Protein AF-A0AAD6TUV3-F1 (afdb_monomer_lite)

Structure (mmCIF, N/CA/C/O backbone):
data_AF-A0AAD6TUV3-F1
#
_entry.id   AF-A0AAD6TUV3-F1
#
loop_
_atom_site.group_PDB
_atom_site.id
_atom_site.type_symbol
_atom_site.label_atom_id
_atom_site.label_alt_id
_atom_site.label_comp_id
_atom_site.label_asym_id
_atom_site.label_entity_id
_atom_site.label_seq_id
_atom_site.pdbx_PDB_ins_code
_atom_site.Cartn_x
_atom_site.Cartn_y
_atom_site.Cartn_z
_atom_site.occupancy
_atom_site.B_iso_or_equiv
_atom_site.auth_seq_id
_atom_site.auth_comp_id
_atom_site.auth_asym_id
_atom_site.auth_atom_id
_atom_site.pdbx_PDB_model_num
ATOM 1 N N . MET A 1 1 ? -23.864 21.629 8.552 1.00 50.53 1 MET A N 1
ATOM 2 C CA . MET A 1 1 ? -22.819 21.072 7.669 1.00 50.53 1 MET A CA 1
ATOM 3 C C . MET A 1 1 ? -22.790 19.583 7.924 1.00 50.53 1 MET A C 1
ATOM 5 O O . MET A 1 1 ? -22.545 19.209 9.061 1.00 50.53 1 MET A O 1
ATOM 9 N N . THR A 1 2 ? -23.124 18.771 6.929 1.00 64.25 2 THR A N 1
ATOM 10 C CA . THR A 1 2 ? -23.066 17.307 7.012 1.00 64.25 2 THR A CA 1
ATOM 11 C C . THR A 1 2 ? -21.602 16.875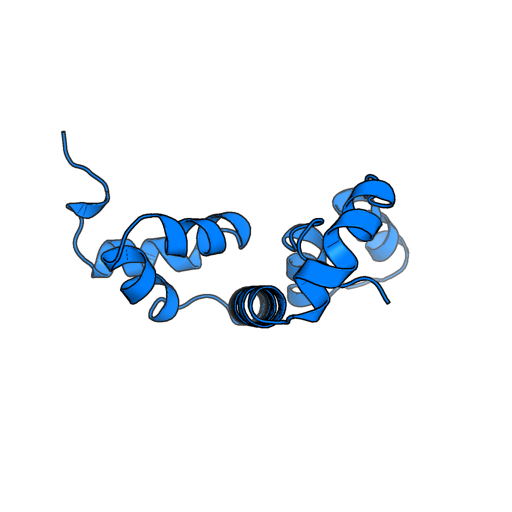 6.997 1.00 64.25 2 THR A C 1
ATOM 13 O O . THR A 1 2 ? -20.859 17.227 6.081 1.00 64.25 2 THR A O 1
ATOM 16 N N . GLN A 1 3 ? -21.171 16.179 8.040 1.00 78.81 3 GLN A N 1
ATOM 17 C CA . GLN A 1 3 ? -19.855 15.556 8.132 1.00 78.81 3 GLN A CA 1
ATOM 18 C C . GLN A 1 3 ? -19.881 14.214 7.394 1.00 78.81 3 GLN A C 1
ATOM 20 O O . GLN A 1 3 ? -20.929 13.586 7.272 1.00 78.81 3 GLN A O 1
ATOM 25 N N . LEU A 1 4 ? -18.724 13.720 6.940 1.00 73.38 4 LEU A N 1
ATOM 26 C CA . LEU A 1 4 ? -18.667 12.418 6.258 1.00 73.38 4 LEU A CA 1
ATOM 27 C C . LEU A 1 4 ? -19.157 11.258 7.152 1.00 73.38 4 LEU A C 1
ATOM 29 O O . LEU A 1 4 ? -19.627 10.247 6.649 1.00 73.38 4 LEU A O 1
ATOM 33 N N . ASN A 1 5 ? -19.070 11.413 8.476 1.00 79.19 5 ASN A N 1
ATOM 34 C CA . ASN A 1 5 ? -19.568 10.436 9.451 1.00 79.19 5 ASN A CA 1
ATOM 35 C C . ASN A 1 5 ? -21.098 10.426 9.592 1.00 79.19 5 ASN A C 1
ATOM 37 O O . ASN A 1 5 ? -21.625 9.541 10.256 1.00 79.19 5 ASN A O 1
ATOM 41 N N . ASP A 1 6 ? -21.792 11.390 8.986 1.00 84.56 6 ASP A N 1
ATOM 42 C CA . ASP A 1 6 ? -23.254 11.461 8.992 1.00 84.56 6 ASP A CA 1
ATOM 43 C C . ASP A 1 6 ? -23.864 10.647 7.834 1.00 84.56 6 ASP A C 1
ATOM 45 O O . ASP A 1 6 ? -25.084 10.503 7.753 1.00 84.56 6 ASP A O 1
ATOM 49 N N . PHE A 1 7 ? -23.033 10.123 6.920 1.00 87.19 7 PHE A N 1
ATOM 50 C CA . PHE A 1 7 ? -23.495 9.225 5.866 1.00 87.19 7 PHE A CA 1
ATOM 51 C C . PHE A 1 7 ? -23.825 7.830 6.417 1.00 87.19 7 PHE A C 1
ATOM 53 O O . PHE A 1 7 ? -23.149 7.353 7.331 1.00 87.19 7 PHE A O 1
ATOM 60 N N . PRO A 1 8 ? -24.812 7.134 5.822 1.00 93.25 8 PRO A N 1
ATOM 61 C CA . PRO A 1 8 ? -25.075 5.732 6.124 1.00 93.25 8 PRO A CA 1
ATOM 62 C C . PRO A 1 8 ? -23.837 4.849 5.913 1.00 93.25 8 PRO A C 1
ATOM 64 O O . PRO A 1 8 ? -23.012 5.111 5.029 1.00 93.25 8 PRO A O 1
ATOM 67 N N . ASN A 1 9 ? -23.730 3.772 6.695 1.00 94.19 9 ASN A N 1
ATOM 68 C CA . ASN A 1 9 ? -22.597 2.845 6.634 1.00 94.19 9 ASN A CA 1
ATOM 69 C C . ASN A 1 9 ? -22.413 2.258 5.231 1.00 94.19 9 ASN A C 1
ATOM 71 O O . ASN A 1 9 ? -21.285 2.082 4.787 1.00 94.19 9 ASN A O 1
ATOM 75 N N . GLU A 1 10 ? -23.508 2.000 4.521 1.00 94.31 10 GLU A N 1
ATOM 76 C CA . GLU A 1 10 ? -23.532 1.482 3.155 1.00 94.31 10 GLU A CA 1
ATOM 77 C C . GLU A 1 10 ? -22.778 2.415 2.203 1.00 94.31 10 GLU A C 1
ATOM 79 O O . GLU A 1 10 ? -21.979 1.968 1.384 1.00 94.31 10 GLU A O 1
ATOM 84 N N . ILE A 1 11 ? -22.959 3.729 2.359 1.00 93.69 11 ILE A N 1
ATOM 85 C CA . ILE A 1 11 ? -22.262 4.726 1.543 1.00 93.69 11 ILE A CA 1
ATOM 86 C C . ILE A 1 11 ? -20.766 4.717 1.860 1.00 93.69 11 ILE A C 1
ATOM 88 O O . ILE A 1 11 ? -19.947 4.723 0.945 1.00 93.69 11 ILE A O 1
ATOM 92 N N . LEU A 1 12 ? -20.391 4.638 3.139 1.00 92.50 12 LEU A N 1
ATOM 93 C CA . LEU A 1 12 ? -18.984 4.538 3.540 1.00 92.50 12 LEU A CA 1
ATOM 94 C C . LEU A 1 12 ? -18.327 3.263 2.988 1.00 92.50 12 LEU A C 1
ATOM 96 O O . LEU A 1 12 ? -17.219 3.323 2.454 1.00 92.50 12 LEU A O 1
ATOM 100 N N . LEU A 1 13 ? -19.031 2.131 3.050 1.00 95.31 13 LEU A N 1
ATOM 101 C CA . LEU A 1 13 ? -18.586 0.847 2.506 1.00 95.31 13 LEU A CA 1
ATOM 102 C C . LEU A 1 13 ? -18.395 0.883 0.987 1.00 95.31 13 LEU A C 1
ATOM 104 O O . LEU A 1 13 ? -17.487 0.223 0.491 1.00 95.31 13 LEU A O 1
ATOM 108 N N . HIS A 1 14 ? -19.173 1.687 0.260 1.00 95.00 14 HIS A N 1
ATOM 109 C CA . HIS A 1 14 ? -18.959 1.917 -1.169 1.00 95.00 14 HIS A CA 1
ATOM 110 C C . HIS A 1 14 ? -17.790 2.857 -1.472 1.00 95.00 14 HIS A C 1
ATOM 112 O O . HIS A 1 14 ? -17.205 2.766 -2.546 1.00 95.00 14 HIS A O 1
ATOM 118 N N . ILE A 1 15 ? -17.406 3.743 -0.551 1.00 93.69 15 ILE A N 1
ATOM 119 C CA . ILE A 1 15 ? -16.294 4.677 -0.771 1.00 93.69 15 ILE A CA 1
ATOM 120 C C . ILE A 1 15 ? -14.937 3.973 -0.616 1.00 93.69 15 ILE A C 1
ATOM 122 O O . ILE A 1 15 ? -14.033 4.205 -1.422 1.00 93.69 15 ILE A O 1
ATOM 126 N N . PHE A 1 16 ? -14.766 3.118 0.400 1.00 95.00 16 PHE A N 1
ATOM 127 C CA . PHE A 1 16 ? -13.466 2.499 0.704 1.00 95.00 16 PHE A CA 1
ATOM 128 C C . PHE A 1 16 ? -12.812 1.744 -0.474 1.00 95.00 16 PHE A C 1
ATOM 130 O O . PHE A 1 16 ? -11.617 1.948 -0.686 1.00 95.00 16 PHE A O 1
ATOM 137 N N . PRO A 1 17 ? -13.521 0.937 -1.289 1.00 95.50 17 PRO A N 1
ATOM 138 C CA . PRO A 1 17 ? -12.922 0.208 -2.412 1.00 95.50 17 PRO A CA 1
ATOM 139 C C . PRO A 1 17 ? -12.238 1.106 -3.452 1.00 95.50 17 PRO A C 1
ATOM 141 O O . PRO A 1 17 ? -11.286 0.681 -4.111 1.00 95.50 17 PRO A O 1
ATOM 144 N N . HIS A 1 18 ? -12.693 2.356 -3.573 1.00 94.56 18 HIS A N 1
ATOM 145 C CA . HIS A 1 18 ? -12.149 3.345 -4.501 1.00 94.56 18 HIS A CA 1
ATOM 146 C C . HIS A 1 18 ? -10.971 4.141 -3.926 1.00 94.56 18 HIS A C 1
ATOM 148 O O . HIS A 1 18 ? -10.336 4.910 -4.647 1.00 94.56 18 HIS A O 1
ATOM 154 N N . MET A 1 19 ? -10.659 3.975 -2.640 1.00 94.94 19 MET A N 1
ATOM 155 C CA . MET A 1 19 ? -9.527 4.651 -2.023 1.00 94.94 19 MET A CA 1
ATOM 156 C C . MET A 1 19 ? -8.201 3.970 -2.399 1.00 94.94 19 MET A C 1
ATOM 158 O O . MET A 1 19 ? -8.111 2.739 -2.366 1.00 94.94 19 MET A O 1
ATOM 162 N N . PRO A 1 20 ? -7.136 4.742 -2.686 1.00 95.44 20 PRO A N 1
ATOM 163 C CA . PRO A 1 20 ? -5.788 4.192 -2.788 1.00 95.44 20 PRO A CA 1
ATOM 164 C C . PRO A 1 20 ? -5.289 3.728 -1.412 1.00 95.44 20 PRO A C 1
ATOM 166 O O . PRO A 1 20 ? -5.764 4.199 -0.373 1.00 95.44 20 PRO A O 1
ATOM 169 N N . LEU A 1 21 ? -4.274 2.861 -1.385 1.00 95.44 21 LEU A N 1
ATOM 170 C CA . LEU A 1 21 ? -3.728 2.256 -0.165 1.00 95.44 21 LEU A CA 1
ATOM 171 C C . LEU A 1 21 ? -3.412 3.276 0.937 1.00 95.44 21 LEU A C 1
ATOM 173 O O . LEU A 1 21 ? -3.779 3.067 2.087 1.00 95.44 21 LEU A O 1
ATOM 177 N N . LYS A 1 22 ? -2.766 4.403 0.609 1.00 94.94 22 LYS A N 1
ATOM 178 C CA . LYS A 1 22 ? -2.436 5.442 1.605 1.00 94.94 22 LYS A CA 1
ATOM 179 C C . LYS A 1 22 ? -3.681 6.015 2.284 1.00 94.94 22 LYS A C 1
ATOM 181 O O . LYS A 1 22 ? -3.654 6.270 3.486 1.00 94.94 22 LYS A O 1
ATOM 186 N N . SER A 1 23 ? -4.760 6.200 1.528 1.00 95.12 23 SER A N 1
ATOM 187 C CA . SER A 1 23 ? -6.035 6.683 2.061 1.00 95.12 23 SER A CA 1
ATOM 188 C C . SER A 1 23 ? -6.736 5.608 2.887 1.00 95.12 23 SER A C 1
ATOM 190 O O . SER A 1 23 ? -7.292 5.931 3.931 1.00 95.12 23 SER A O 1
ATOM 192 N N . LEU A 1 24 ? -6.638 4.334 2.490 1.00 95.12 24 LEU A N 1
ATOM 193 C CA . LEU A 1 24 ? -7.110 3.213 3.308 1.00 95.12 24 LEU A CA 1
ATOM 194 C C . LEU A 1 24 ? -6.341 3.097 4.627 1.00 95.12 24 LEU A C 1
ATOM 196 O O . LEU A 1 24 ? -6.956 2.938 5.669 1.00 95.12 24 LEU A O 1
ATOM 200 N N . ILE A 1 25 ? -5.017 3.247 4.624 1.00 94.94 25 ILE A N 1
ATOM 201 C CA . ILE A 1 25 ? -4.217 3.278 5.857 1.00 94.94 25 ILE A CA 1
ATOM 202 C C . ILE A 1 25 ? -4.671 4.439 6.751 1.00 94.94 25 ILE A C 1
ATOM 204 O O . ILE A 1 25 ? -4.922 4.254 7.942 1.00 94.94 25 ILE A O 1
ATOM 208 N N . ALA A 1 26 ? -4.828 5.636 6.176 1.00 93.62 26 ALA A N 1
ATOM 209 C CA . ALA A 1 26 ? -5.289 6.807 6.915 1.00 93.62 26 ALA A CA 1
ATOM 210 C C . ALA A 1 26 ? -6.702 6.615 7.491 1.00 93.62 26 ALA A C 1
ATOM 212 O O . ALA A 1 26 ? -6.956 7.038 8.620 1.00 93.62 26 ALA A O 1
ATOM 213 N N . ALA A 1 27 ? -7.597 5.929 6.770 1.00 92.50 27 ALA A N 1
ATOM 214 C CA . ALA A 1 27 ? -8.964 5.642 7.200 1.00 92.50 27 ALA A CA 1
ATOM 215 C C . ALA A 1 27 ? -9.024 4.950 8.575 1.00 92.50 27 ALA A C 1
ATOM 217 O O . ALA A 1 27 ? -9.881 5.283 9.394 1.00 92.50 27 ALA A O 1
ATOM 218 N N . TYR A 1 28 ? -8.068 4.071 8.894 1.00 90.75 28 TYR A N 1
ATOM 219 C CA . TYR A 1 28 ? -7.997 3.389 10.197 1.00 90.75 28 TYR A CA 1
ATOM 220 C C . TYR A 1 28 ? -7.668 4.335 11.366 1.00 90.75 28 TYR A C 1
ATOM 222 O O . TYR A 1 28 ? -7.943 4.017 12.534 1.00 90.75 28 TYR A O 1
ATOM 230 N N . GLY A 1 29 ? -7.087 5.498 11.062 1.00 88.88 29 GLY A N 1
ATOM 231 C CA . GLY A 1 29 ? -6.770 6.563 12.010 1.00 88.88 29 GLY A CA 1
ATOM 232 C C . GLY A 1 29 ? -7.87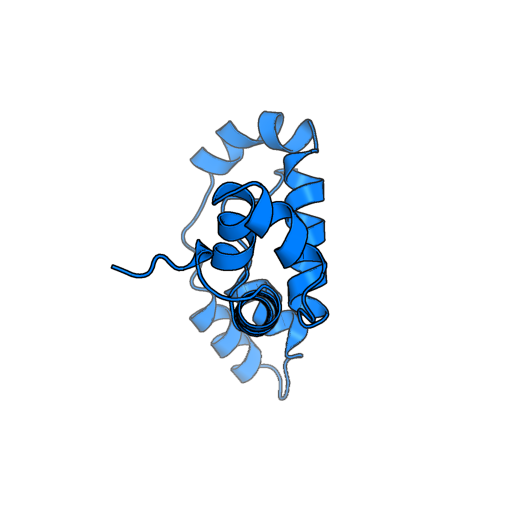4 7.612 12.184 1.00 88.88 29 GLY A C 1
ATOM 233 O O . GLY A 1 29 ? -7.822 8.357 13.157 1.00 88.88 29 GLY A O 1
ATOM 234 N N . VAL A 1 30 ? -8.875 7.669 11.294 1.00 90.69 30 VAL A N 1
ATOM 235 C CA . VAL A 1 30 ? -9.902 8.733 11.292 1.00 90.69 30 VAL A CA 1
ATOM 236 C C . VAL A 1 30 ? -10.851 8.624 12.485 1.00 90.69 30 VAL A C 1
ATOM 238 O O . VAL A 1 30 ? -11.075 9.597 13.201 1.00 90.69 30 VAL A O 1
ATOM 241 N N . SER A 1 31 ? -11.457 7.454 12.695 1.00 91.25 31 SER A N 1
ATOM 242 C CA . SER A 1 31 ? -12.413 7.229 13.783 1.00 91.25 31 SER A CA 1
ATOM 243 C C . SER A 1 31 ? -12.572 5.740 14.096 1.00 91.25 31 SER A C 1
ATOM 245 O O . SER A 1 31 ? -12.184 4.877 13.306 1.00 91.25 31 SER A O 1
ATOM 247 N N . LYS A 1 32 ? -13.194 5.422 15.242 1.00 91.94 32 LYS A N 1
ATOM 248 C CA . LYS A 1 32 ? -13.569 4.038 15.588 1.00 91.94 32 LYS A CA 1
ATOM 249 C C . LYS A 1 32 ? -14.507 3.422 14.542 1.00 91.94 32 LYS A C 1
ATOM 251 O O . LYS A 1 32 ? -14.361 2.246 14.233 1.00 91.94 32 LYS A O 1
ATOM 256 N N . LEU A 1 33 ? -15.422 4.225 13.989 1.00 92.94 33 LEU A N 1
ATOM 257 C CA . LEU A 1 33 ? -16.355 3.797 12.945 1.00 92.94 33 LEU A CA 1
ATOM 258 C C . LEU A 1 33 ? -15.601 3.378 11.680 1.00 92.94 33 LEU A C 1
ATOM 260 O O . LEU A 1 33 ? -15.792 2.277 11.181 1.00 92.94 33 LEU A O 1
ATOM 264 N N . TRP A 1 34 ? -14.686 4.219 11.202 1.00 94.12 34 TRP A N 1
ATOM 265 C CA . TRP A 1 34 ? -13.928 3.942 9.980 1.00 94.12 34 TRP A CA 1
ATOM 266 C C . TRP A 1 34 ? -13.001 2.742 10.127 1.00 94.12 34 TRP A C 1
ATOM 268 O O . TRP A 1 34 ? -12.945 1.899 9.238 1.00 94.12 34 TRP A O 1
ATOM 278 N N . ARG A 1 35 ? -12.335 2.616 11.280 1.00 92.06 35 ARG A N 1
ATOM 279 C CA . ARG A 1 35 ? -11.520 1.440 11.605 1.00 92.06 35 ARG A CA 1
ATOM 280 C C . ARG A 1 35 ? -12.333 0.144 11.593 1.00 92.06 35 ARG A C 1
ATOM 282 O O . ARG A 1 35 ? -11.787 -0.899 11.259 1.00 92.06 35 ARG A O 1
ATOM 289 N N . HIS A 1 36 ? -13.610 0.205 11.969 1.00 93.00 36 HIS A N 1
ATOM 290 C CA . HIS A 1 36 ? -14.502 -0.950 11.947 1.00 93.00 36 HIS A CA 1
ATOM 291 C C . HIS A 1 36 ? -15.042 -1.254 10.540 1.00 93.00 36 HIS A C 1
ATOM 293 O O . HIS A 1 36 ? -15.095 -2.418 10.160 1.00 93.00 36 HIS A O 1
ATOM 299 N N . LEU A 1 37 ? -15.407 -0.230 9.758 1.00 93.88 37 LEU A N 1
ATOM 300 C CA . LEU A 1 37 ? -16.027 -0.404 8.439 1.00 93.88 37 LEU A CA 1
ATOM 301 C C . LEU A 1 37 ? -15.029 -0.679 7.306 1.00 93.88 37 LEU A C 1
ATOM 303 O O . LEU A 1 37 ? -15.328 -1.484 6.431 1.00 93.88 37 LEU A O 1
ATOM 307 N N . ALA A 1 38 ? -13.852 -0.046 7.296 1.00 91.38 38 ALA A N 1
ATOM 308 C CA . ALA A 1 38 ? -12.881 -0.201 6.206 1.00 91.38 38 ALA A CA 1
ATOM 309 C C . ALA A 1 38 ? -12.452 -1.667 5.953 1.00 91.38 38 ALA A C 1
ATOM 311 O O . ALA A 1 38 ? -12.370 -2.065 4.788 1.00 91.38 38 ALA A O 1
ATOM 312 N N . PRO A 1 39 ? -12.249 -2.517 6.983 1.00 88.69 39 PRO A N 1
ATOM 313 C CA . PRO A 1 39 ? -12.037 -3.949 6.781 1.00 88.69 39 PRO A CA 1
ATOM 314 C C . PRO A 1 39 ? -13.200 -4.655 6.069 1.00 88.69 39 PRO A C 1
ATOM 316 O O . PRO A 1 39 ? -12.955 -5.563 5.282 1.00 88.69 39 PRO A O 1
ATOM 319 N N . LEU A 1 40 ? -14.444 -4.237 6.320 1.00 92.69 40 LEU A N 1
ATOM 320 C CA . LEU A 1 40 ? -15.661 -4.889 5.820 1.00 92.69 40 LEU A CA 1
ATOM 321 C C . LEU A 1 40 ? -15.994 -4.535 4.364 1.00 92.69 40 LEU A C 1
ATOM 323 O O . LEU A 1 40 ? -16.809 -5.209 3.744 1.00 92.69 40 LEU A O 1
ATOM 327 N N . ALA A 1 41 ? -15.387 -3.482 3.820 1.00 94.69 41 ALA A N 1
ATOM 328 C CA . ALA A 1 41 ? -15.626 -3.052 2.449 1.00 94.69 41 ALA A CA 1
ATOM 329 C C . ALA A 1 41 ? -15.046 -4.031 1.416 1.00 94.69 41 ALA A C 1
ATOM 331 O O . ALA A 1 41 ? -14.039 -4.690 1.670 1.00 94.69 41 ALA A O 1
ATOM 332 N N . GLU A 1 42 ? -15.618 -4.070 0.213 1.00 95.44 42 GLU A N 1
ATOM 333 C CA . GLU A 1 42 ? -15.161 -4.921 -0.896 1.00 95.44 42 GLU A CA 1
ATOM 334 C C . GLU A 1 42 ? -13.905 -4.357 -1.588 1.00 95.44 42 GLU A C 1
ATOM 336 O O . GLU A 1 42 ? -13.904 -3.978 -2.757 1.00 95.44 42 GLU A O 1
ATOM 341 N N . ILE A 1 43 ? -12.806 -4.252 -0.841 1.00 95.38 43 ILE A N 1
ATOM 342 C CA . ILE A 1 43 ? -11.512 -3.814 -1.372 1.00 95.38 43 ILE A CA 1
ATOM 343 C C . ILE A 1 43 ? -10.949 -4.902 -2.289 1.00 95.38 43 ILE A C 1
ATOM 345 O O . ILE A 1 43 ? -10.875 -6.071 -1.903 1.00 95.38 43 ILE A O 1
ATOM 349 N N . ILE A 1 44 ? -10.496 -4.498 -3.480 1.00 95.00 44 ILE A N 1
ATOM 350 C CA . ILE A 1 44 ? -9.893 -5.410 -4.455 1.00 95.00 44 ILE A CA 1
ATOM 351 C C . ILE A 1 44 ? -8.718 -6.201 -3.843 1.00 95.00 44 ILE A C 1
ATOM 353 O O . ILE A 1 44 ? -7.945 -5.636 -3.056 1.00 95.00 44 ILE A O 1
ATOM 357 N N . PRO A 1 45 ? -8.524 -7.478 -4.226 1.00 95.31 45 PRO A N 1
ATOM 358 C CA . PRO A 1 45 ? -7.536 -8.354 -3.593 1.00 95.31 45 PRO A CA 1
ATOM 359 C C . PRO A 1 45 ? -6.109 -7.784 -3.485 1.00 95.31 45 PRO A C 1
ATOM 361 O O . PRO A 1 45 ? -5.522 -7.891 -2.406 1.00 95.31 45 PRO A O 1
ATOM 364 N N . PRO A 1 46 ? -5.546 -7.106 -4.508 1.00 95.88 46 PRO A N 1
ATOM 365 C CA . PRO A 1 46 ? -4.165 -6.620 -4.438 1.00 95.88 46 PRO A CA 1
ATOM 366 C C . PRO A 1 46 ? -3.984 -5.552 -3.364 1.00 95.88 46 PRO A C 1
ATOM 368 O O . PRO A 1 46 ? -3.001 -5.562 -2.627 1.00 95.88 46 PRO A O 1
ATOM 371 N N . ARG A 1 47 ? -4.960 -4.645 -3.243 1.00 95.81 47 ARG A N 1
ATOM 372 C CA . ARG A 1 47 ? -4.925 -3.564 -2.257 1.00 95.81 47 ARG A CA 1
ATOM 373 C C . ARG A 1 47 ? -5.221 -4.076 -0.851 1.00 95.81 47 ARG A C 1
ATOM 375 O O . ARG A 1 47 ? -4.615 -3.581 0.096 1.00 95.81 47 ARG A O 1
ATOM 382 N N . ARG A 1 48 ? -6.083 -5.093 -0.714 1.00 95.31 48 ARG A N 1
ATOM 383 C CA . ARG A 1 48 ? -6.280 -5.812 0.554 1.00 95.31 48 ARG A CA 1
ATOM 384 C C . ARG A 1 48 ? -4.968 -6.434 1.031 1.00 95.31 48 ARG A C 1
ATOM 386 O O . ARG A 1 48 ? -4.560 -6.162 2.151 1.00 95.31 48 ARG A O 1
ATOM 393 N N . GLY A 1 49 ? -4.277 -7.171 0.161 1.00 94.88 49 GLY A N 1
ATOM 394 C CA . GLY A 1 49 ? -2.997 -7.798 0.496 1.00 94.88 49 GLY A CA 1
ATOM 395 C C . GLY A 1 49 ? -1.935 -6.791 0.947 1.00 94.88 49 GLY A C 1
ATOM 396 O O . GLY A 1 49 ? -1.249 -7.023 1.939 1.00 94.88 49 GLY A O 1
ATOM 397 N N . LEU A 1 50 ? -1.837 -5.633 0.281 1.00 95.62 50 LEU A N 1
ATOM 398 C CA . LEU A 1 50 ? -0.944 -4.553 0.719 1.00 95.62 50 LEU A CA 1
ATOM 399 C C . LEU A 1 50 ? -1.355 -3.958 2.069 1.00 95.62 50 LEU A C 1
ATOM 401 O O . LEU A 1 50 ? -0.493 -3.639 2.884 1.00 95.62 50 LEU A O 1
ATOM 405 N N . LEU A 1 51 ? -2.653 -3.781 2.312 1.00 95.06 51 LEU A N 1
ATOM 406 C CA . LEU A 1 51 ? -3.152 -3.244 3.574 1.00 95.06 51 LEU A CA 1
ATOM 407 C C . LEU A 1 51 ? -2.836 -4.190 4.741 1.00 95.06 51 LEU A C 1
ATOM 409 O O . LEU A 1 51 ? -2.326 -3.744 5.768 1.00 95.06 51 LEU A O 1
ATOM 413 N N . ASP A 1 52 ? -3.058 -5.490 4.554 1.00 94.69 52 ASP A N 1
ATOM 414 C CA . ASP A 1 52 ? -2.733 -6.513 5.549 1.00 94.69 52 ASP A CA 1
ATOM 415 C C . ASP A 1 52 ? -1.218 -6.574 5.792 1.00 94.69 52 ASP A C 1
ATOM 417 O O . ASP A 1 52 ? -0.762 -6.573 6.936 1.00 94.69 52 ASP A O 1
ATOM 421 N N . LEU A 1 53 ? -0.412 -6.539 4.722 1.00 94.94 53 LEU A N 1
ATOM 422 C CA . LEU A 1 53 ? 1.047 -6.481 4.825 1.00 94.94 53 LEU A CA 1
ATOM 423 C C . LEU A 1 53 ? 1.519 -5.239 5.590 1.00 94.94 53 LEU A C 1
ATOM 425 O O . LEU A 1 53 ? 2.423 -5.338 6.417 1.00 94.94 53 LEU A O 1
ATOM 429 N N . TYR A 1 54 ? 0.913 -4.077 5.337 1.00 95.00 54 TYR A N 1
ATOM 430 C CA . TYR A 1 54 ? 1.239 -2.847 6.050 1.00 95.00 54 TYR A CA 1
ATOM 431 C C . TYR A 1 54 ? 1.031 -3.014 7.557 1.00 95.00 54 TYR A C 1
ATOM 433 O O . TYR A 1 54 ? 1.953 -2.733 8.323 1.00 95.00 54 TYR A O 1
ATOM 441 N N . PHE A 1 55 ? -0.132 -3.513 7.987 1.00 93.25 55 PHE A N 1
ATOM 442 C CA . PHE A 1 55 ? -0.404 -3.718 9.411 1.00 93.25 55 PHE A CA 1
ATOM 443 C C . PHE A 1 55 ? 0.533 -4.755 10.035 1.00 93.25 55 PHE A C 1
ATOM 445 O O . PHE A 1 55 ? 1.109 -4.481 11.085 1.00 93.25 55 PHE A O 1
ATOM 452 N N . ASN A 1 56 ? 0.802 -5.861 9.338 1.00 94.06 56 ASN A N 1
ATOM 453 C CA . ASN A 1 56 ? 1.768 -6.866 9.790 1.00 94.06 56 ASN A CA 1
ATOM 454 C C . ASN A 1 56 ? 3.179 -6.280 9.991 1.00 94.06 56 ASN A C 1
ATOM 456 O O . ASN A 1 56 ? 3.873 -6.628 10.945 1.00 94.06 56 ASN A O 1
ATOM 460 N N . ILE A 1 57 ? 3.623 -5.374 9.110 1.00 93.06 57 ILE A N 1
ATOM 461 C CA . ILE A 1 57 ? 4.925 -4.705 9.253 1.00 93.06 57 ILE A CA 1
ATOM 462 C C . ILE A 1 57 ? 4.913 -3.727 10.428 1.00 93.06 57 ILE A C 1
ATOM 464 O O . ILE A 1 57 ? 5.877 -3.707 11.188 1.00 93.06 57 ILE A O 1
ATOM 468 N N . MET A 1 58 ? 3.848 -2.936 10.603 1.00 91.56 58 MET A N 1
ATOM 469 C CA . MET A 1 58 ? 3.751 -1.988 11.724 1.00 91.56 58 MET A CA 1
ATOM 470 C C . MET A 1 58 ? 3.742 -2.691 13.090 1.00 91.56 58 MET A C 1
ATOM 472 O O . MET A 1 58 ? 4.208 -2.117 14.070 1.00 91.56 58 MET A O 1
ATOM 476 N N . GLU A 1 59 ? 3.239 -3.924 13.162 1.00 92.38 59 GLU A N 1
ATOM 477 C CA . GLU A 1 59 ? 3.255 -4.748 14.378 1.00 92.38 59 GLU A CA 1
ATOM 478 C C . GLU A 1 59 ? 4.601 -5.455 14.617 1.00 92.38 59 GLU A C 1
ATOM 480 O O . GLU A 1 59 ? 4.861 -5.953 15.714 1.00 92.38 59 GLU A O 1
ATOM 485 N N . SER A 1 60 ? 5.493 -5.483 13.621 1.00 93.25 60 SER A N 1
ATOM 486 C CA . SER A 1 60 ? 6.796 -6.132 13.738 1.00 93.25 60 SER A CA 1
ATOM 487 C C . SER A 1 60 ? 7.768 -5.310 14.597 1.00 93.25 60 SER A C 1
ATOM 489 O O . SER A 1 60 ? 8.082 -4.170 14.248 1.00 93.25 60 SER A O 1
ATOM 491 N N . PRO A 1 61 ? 8.393 -5.891 15.640 1.00 92.81 61 PRO A N 1
ATOM 492 C CA . PRO A 1 61 ? 9.440 -5.207 16.408 1.00 92.81 61 PRO A CA 1
ATOM 493 C C . PRO A 1 61 ? 10.654 -4.792 15.559 1.00 92.81 61 PRO A C 1
ATOM 495 O O . PRO A 1 61 ? 11.395 -3.873 15.911 1.00 92.81 61 PRO A O 1
ATOM 498 N N . ILE A 1 62 ? 10.875 -5.472 14.428 1.00 92.25 62 ILE A N 1
ATOM 499 C CA . ILE A 1 62 ? 11.987 -5.192 13.513 1.00 92.25 62 ILE A CA 1
ATOM 500 C C . ILE A 1 62 ? 11.761 -3.867 12.775 1.00 92.25 62 ILE A C 1
ATOM 502 O O . ILE A 1 62 ? 12.730 -3.169 12.466 1.00 92.25 62 ILE A O 1
ATOM 506 N N . PHE A 1 63 ? 10.504 -3.489 12.530 1.00 93.31 63 PHE A N 1
ATOM 507 C CA . PHE A 1 63 ? 10.173 -2.240 11.854 1.00 93.31 63 PHE A CA 1
ATOM 508 C C . PHE A 1 63 ? 10.724 -1.033 12.620 1.00 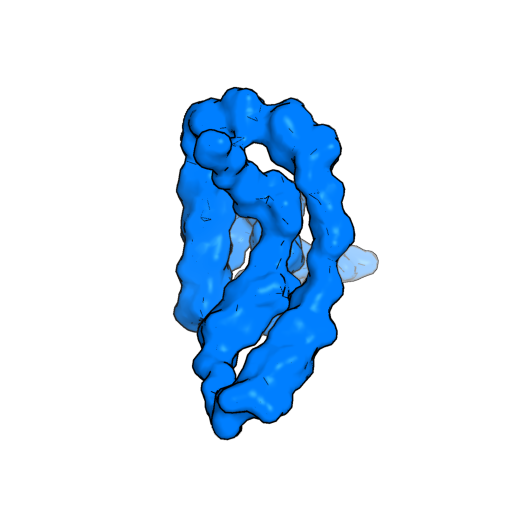93.31 63 PHE A C 1
ATOM 510 O O . PHE A 1 63 ? 11.492 -0.253 12.061 1.00 93.31 63 PHE A O 1
ATOM 517 N N . GLU A 1 64 ? 10.452 -0.935 13.923 1.00 91.81 64 GLU A N 1
ATOM 518 C CA . GLU A 1 64 ? 10.979 0.163 14.743 1.00 91.81 64 GLU A CA 1
ATOM 519 C C . GLU A 1 64 ? 12.506 0.101 14.887 1.00 91.81 64 GLU A C 1
ATOM 521 O O . GLU A 1 64 ? 13.180 1.128 14.802 1.00 91.81 64 GLU A O 1
ATOM 526 N N . ARG A 1 65 ? 13.084 -1.103 15.002 1.00 93.62 65 ARG A N 1
ATOM 527 C CA . ARG A 1 65 ? 14.544 -1.283 15.092 1.00 93.62 65 ARG A CA 1
ATOM 528 C C . ARG A 1 65 ? 15.281 -0.767 13.854 1.00 93.62 65 ARG A C 1
ATOM 530 O O . ARG A 1 65 ? 16.379 -0.231 13.966 1.00 93.62 65 ARG A O 1
ATOM 537 N N . THR A 1 66 ? 14.703 -0.969 12.674 1.00 93.75 66 THR A N 1
ATOM 538 C CA . THR A 1 66 ? 15.340 -0.653 11.385 1.00 93.75 66 THR A CA 1
ATOM 539 C C . THR A 1 66 ? 15.016 0.755 10.889 1.00 93.75 66 THR A C 1
ATOM 541 O O . THR A 1 66 ? 15.656 1.248 9.960 1.00 93.75 66 THR A O 1
ATOM 544 N N . ARG A 1 67 ? 14.070 1.439 11.540 1.00 92.94 67 ARG A N 1
ATOM 545 C CA . ARG A 1 67 ? 13.548 2.742 11.127 1.00 92.94 67 ARG A CA 1
ATOM 546 C C . ARG A 1 67 ? 14.598 3.853 11.021 1.00 92.94 67 ARG A C 1
ATOM 548 O O . ARG A 1 67 ? 14.553 4.553 10.011 1.00 92.94 67 ARG A O 1
ATOM 555 N N . PRO A 1 68 ? 15.540 4.043 11.971 1.00 94.50 68 PRO A N 1
ATOM 556 C CA . PRO A 1 68 ? 16.552 5.094 11.836 1.00 94.50 68 PRO A CA 1
ATOM 557 C C . PRO A 1 68 ? 17.407 4.897 10.582 1.00 94.50 68 PRO A C 1
ATOM 559 O O . PRO A 1 68 ? 17.495 5.787 9.742 1.00 94.50 68 PRO A O 1
ATOM 562 N N . TRP A 1 69 ? 17.925 3.679 10.393 1.00 94.25 69 TRP A N 1
ATOM 563 C CA . TRP A 1 69 ? 18.725 3.340 9.219 1.00 94.25 69 TRP A CA 1
ATOM 564 C C . TRP A 1 69 ? 17.926 3.497 7.922 1.00 94.25 69 TRP A C 1
ATOM 566 O O . TRP A 1 69 ? 18.437 4.055 6.953 1.00 94.25 69 TRP A O 1
ATOM 576 N N . LEU A 1 70 ? 16.663 3.053 7.900 1.00 93.81 70 LEU A N 1
ATOM 577 C CA . LEU A 1 70 ? 15.790 3.204 6.736 1.00 93.81 70 LEU A CA 1
ATOM 578 C C . LEU A 1 70 ? 15.640 4.677 6.346 1.00 93.81 70 LEU A C 1
ATOM 580 O O . LEU A 1 70 ? 15.748 5.006 5.168 1.00 93.81 70 LEU A O 1
ATOM 584 N N . LEU A 1 71 ? 15.379 5.557 7.317 1.00 92.94 71 LEU A N 1
ATOM 585 C CA . LEU A 1 71 ? 15.180 6.982 7.058 1.00 92.94 71 LEU A CA 1
ATOM 586 C C . LEU A 1 71 ? 16.447 7.645 6.505 1.00 92.94 71 LEU A C 1
ATOM 588 O O . LEU A 1 71 ? 16.333 8.453 5.585 1.00 92.94 71 LEU A O 1
ATOM 592 N N . ASP A 1 72 ? 17.623 7.249 6.993 1.00 94.81 72 ASP A N 1
ATOM 593 C CA . ASP A 1 72 ? 18.914 7.764 6.519 1.00 94.81 72 ASP A CA 1
ATOM 594 C C . ASP A 1 72 ? 19.291 7.247 5.118 1.00 94.81 72 ASP A C 1
ATOM 596 O O . ASP A 1 72 ? 20.027 7.902 4.378 1.00 94.81 72 ASP A O 1
ATOM 600 N N . ASN A 1 73 ? 18.775 6.076 4.728 1.00 93.94 73 ASN A N 1
ATOM 601 C CA . ASN A 1 73 ? 19.105 5.416 3.461 1.00 93.94 73 ASN A CA 1
ATOM 602 C C . ASN A 1 73 ? 17.989 5.494 2.411 1.00 93.94 73 ASN A C 1
ATOM 604 O O . ASN A 1 73 ? 18.164 5.003 1.293 1.00 93.94 73 ASN A O 1
ATOM 608 N N . LEU A 1 74 ? 16.855 6.126 2.728 1.00 92.25 74 LEU A N 1
ATOM 609 C CA . LEU A 1 74 ? 15.728 6.235 1.810 1.00 92.25 74 LEU A CA 1
ATOM 610 C C . LEU A 1 74 ? 16.115 7.082 0.591 1.00 92.25 74 LEU A C 1
ATOM 612 O O . LEU A 1 74 ? 16.416 8.272 0.700 1.00 92.25 74 LEU A O 1
ATOM 616 N N . ARG A 1 75 ? 16.074 6.475 -0.596 1.00 92.88 75 ARG A N 1
ATOM 617 C CA . ARG A 1 75 ? 16.342 7.166 -1.863 1.00 92.88 75 ARG A CA 1
ATOM 618 C C . ARG A 1 75 ? 15.039 7.512 -2.584 1.00 92.88 75 ARG A C 1
ATOM 620 O O . ARG A 1 75 ? 14.080 6.738 -2.510 1.00 92.88 75 ARG A O 1
ATOM 627 N N . PRO A 1 76 ? 14.985 8.647 -3.305 1.00 92.50 76 PRO A N 1
ATOM 628 C CA . PRO A 1 76 ? 13.907 8.898 -4.248 1.00 92.50 76 PRO A CA 1
ATOM 629 C C . PRO A 1 76 ? 13.823 7.754 -5.262 1.00 92.50 76 PRO A C 1
ATOM 631 O O . PRO A 1 76 ? 14.830 7.357 -5.844 1.00 92.50 76 PRO A O 1
ATOM 634 N N . PHE A 1 77 ? 12.618 7.236 -5.472 1.00 93.62 77 PHE A N 1
ATOM 635 C CA . PHE A 1 77 ? 12.341 6.192 -6.450 1.00 93.62 77 PHE A CA 1
ATOM 636 C C . PHE A 1 77 ? 11.136 6.618 -7.284 1.00 93.62 77 PHE A C 1
ATOM 638 O O . PHE A 1 77 ? 10.030 6.748 -6.749 1.00 93.62 77 PHE A O 1
ATOM 645 N N . ASN A 1 78 ? 11.377 6.879 -8.571 1.00 96.25 78 ASN A N 1
ATOM 646 C CA . ASN A 1 78 ? 10.331 7.199 -9.535 1.00 96.25 78 ASN A CA 1
ATOM 647 C C . ASN A 1 78 ? 9.676 5.887 -9.984 1.00 96.25 78 ASN A C 1
ATOM 649 O O . ASN A 1 78 ? 10.252 5.126 -10.763 1.00 96.25 78 ASN A O 1
ATOM 653 N N . ARG A 1 79 ? 8.501 5.609 -9.419 1.00 95.88 79 ARG A N 1
ATOM 654 C CA . ARG A 1 79 ? 7.782 4.344 -9.601 1.00 95.88 79 ARG A CA 1
ATOM 655 C C . ARG A 1 79 ? 7.181 4.263 -10.997 1.00 95.88 79 ARG A C 1
ATOM 657 O O . ARG A 1 79 ? 7.215 3.208 -11.614 1.00 95.88 79 ARG A O 1
ATOM 664 N N . GLU A 1 80 ? 6.673 5.382 -11.492 1.00 96.75 80 GLU A N 1
ATOM 665 C CA . GLU A 1 80 ? 6.066 5.526 -12.808 1.00 96.75 80 GLU A CA 1
ATOM 666 C C . GLU A 1 80 ? 7.100 5.239 -13.899 1.00 96.75 80 GLU A C 1
ATOM 668 O O . GLU A 1 80 ? 6.892 4.344 -14.712 1.00 96.75 80 GLU A O 1
ATOM 673 N N . ALA A 1 81 ? 8.269 5.884 -13.829 1.00 97.56 81 ALA A N 1
ATOM 674 C CA . ALA A 1 81 ? 9.363 5.634 -14.768 1.00 97.56 81 ALA A CA 1
ATOM 675 C C . ALA A 1 81 ? 9.874 4.183 -14.705 1.00 97.56 81 ALA A C 1
ATOM 677 O O . ALA A 1 81 ? 10.264 3.616 -15.723 1.00 97.56 81 ALA A O 1
ATOM 678 N N . TYR A 1 82 ? 9.866 3.559 -13.521 1.00 97.19 82 TYR A N 1
ATOM 679 C CA . TYR A 1 82 ? 10.223 2.147 -13.377 1.00 97.19 82 TYR A CA 1
ATOM 680 C C . TYR A 1 82 ? 9.219 1.223 -14.082 1.00 97.19 82 TYR A C 1
ATOM 682 O O . TYR A 1 82 ? 9.628 0.309 -14.796 1.00 97.19 82 TYR A O 1
ATOM 690 N N . ILE A 1 83 ? 7.916 1.479 -13.933 1.00 97.56 83 ILE A N 1
ATOM 691 C CA . ILE A 1 83 ? 6.873 0.725 -14.640 1.00 97.56 83 ILE A CA 1
ATOM 692 C C . ILE A 1 83 ? 6.967 0.941 -16.156 1.00 97.56 83 ILE A C 1
ATOM 694 O O . ILE A 1 83 ? 6.897 -0.032 -16.903 1.00 97.56 83 ILE A O 1
ATOM 698 N N . GLU A 1 84 ? 7.179 2.175 -16.617 1.00 96.94 84 GLU A N 1
ATOM 699 C CA . GLU A 1 84 ? 7.370 2.484 -18.043 1.00 96.94 84 GLU A CA 1
ATOM 700 C C . GLU A 1 84 ? 8.579 1.745 -18.630 1.00 96.94 84 GLU A C 1
ATOM 702 O O . GLU A 1 84 ? 8.478 1.126 -19.689 1.00 96.94 84 GLU A O 1
ATOM 707 N N . ALA A 1 85 ? 9.709 1.738 -17.917 1.00 97.56 85 ALA A N 1
ATOM 708 C CA . ALA A 1 85 ? 10.906 1.019 -18.339 1.00 97.56 85 ALA A CA 1
ATOM 709 C C . ALA A 1 85 ? 10.691 -0.501 -18.411 1.00 97.56 85 ALA A C 1
ATOM 711 O O . ALA A 1 85 ? 11.268 -1.156 -19.281 1.00 97.56 85 ALA A O 1
ATOM 712 N N . LEU A 1 86 ? 9.873 -1.072 -17.520 1.00 97.06 86 LEU A N 1
ATOM 713 C CA . LEU A 1 86 ? 9.509 -2.489 -17.569 1.00 97.06 86 LEU A CA 1
ATOM 714 C C . LEU A 1 86 ? 8.571 -2.800 -18.740 1.00 97.06 86 LEU A C 1
ATOM 716 O O . LEU A 1 86 ? 8.775 -3.800 -19.417 1.00 97.06 86 LEU A O 1
ATOM 720 N N . LEU A 1 87 ? 7.588 -1.942 -19.023 1.00 96.19 87 LEU A N 1
ATOM 721 C CA . LEU A 1 87 ? 6.688 -2.104 -20.174 1.00 96.19 87 LEU A CA 1
ATOM 722 C C . LEU A 1 87 ? 7.412 -1.952 -21.517 1.00 96.19 87 LEU A C 1
ATOM 724 O O . LEU A 1 87 ? 7.007 -2.550 -22.505 1.00 96.19 87 LEU A O 1
ATOM 728 N N . ALA A 1 88 ? 8.510 -1.196 -21.566 1.00 97.12 88 ALA A N 1
ATOM 729 C CA . ALA A 1 88 ? 9.368 -1.145 -22.748 1.00 97.12 88 ALA A CA 1
ATOM 730 C C . ALA A 1 88 ? 10.132 -2.462 -23.001 1.00 97.12 88 ALA A C 1
ATOM 732 O O . ALA A 1 88 ? 10.594 -2.696 -24.116 1.00 97.12 88 ALA A O 1
ATOM 733 N N . GLN A 1 89 ? 10.291 -3.306 -21.975 1.00 96.81 89 GLN A N 1
ATOM 734 C CA . GLN A 1 89 ? 11.026 -4.577 -22.036 1.00 96.81 89 GLN A CA 1
ATOM 735 C C . GLN A 1 89 ? 10.107 -5.805 -22.064 1.00 96.81 89 GLN A C 1
ATOM 737 O O . GLN A 1 89 ? 10.555 -6.900 -22.410 1.00 96.81 89 GLN A O 1
ATOM 742 N N . HIS A 1 90 ? 8.843 -5.641 -21.679 1.00 95.50 90 HIS A N 1
ATOM 743 C CA . HIS A 1 90 ? 7.883 -6.722 -21.513 1.00 95.50 90 HIS A CA 1
ATOM 744 C C . HIS A 1 90 ? 6.526 -6.326 -22.087 1.00 95.50 90 HIS A C 1
ATOM 746 O O . HIS A 1 90 ? 5.994 -5.270 -21.756 1.00 95.50 90 HIS A O 1
ATOM 752 N N . ASP A 1 91 ? 5.919 -7.227 -22.857 1.00 94.19 91 ASP A N 1
ATOM 753 C CA . ASP A 1 91 ? 4.621 -6.989 -23.505 1.00 94.19 91 ASP A CA 1
ATOM 754 C C . ASP A 1 91 ? 3.464 -6.802 -22.508 1.00 94.19 91 ASP A C 1
ATOM 756 O O . ASP A 1 91 ? 2.405 -6.276 -22.854 1.00 94.19 91 ASP A O 1
ATOM 760 N N . TYR A 1 92 ? 3.638 -7.256 -21.264 1.00 95.50 92 TYR A N 1
ATOM 761 C CA . TYR A 1 92 ? 2.605 -7.213 -20.241 1.00 95.50 92 TYR A CA 1
ATOM 762 C C . TYR A 1 92 ? 3.189 -7.132 -18.830 1.00 95.50 92 TYR A C 1
ATOM 764 O O . TYR A 1 92 ? 4.164 -7.807 -18.499 1.00 95.50 92 TYR A O 1
ATOM 772 N N . LEU A 1 93 ? 2.513 -6.366 -17.969 1.00 95.81 93 LEU A N 1
ATOM 773 C CA . LEU A 1 93 ? 2.711 -6.382 -16.522 1.00 95.81 93 LEU A CA 1
ATOM 774 C C . LEU A 1 93 ? 1.376 -6.642 -15.810 1.00 95.81 93 LEU A C 1
ATOM 776 O O . LEU A 1 93 ? 0.403 -5.927 -16.084 1.00 95.81 93 LEU A O 1
ATOM 780 N N . PRO A 1 94 ? 1.322 -7.578 -14.844 1.00 96.25 94 PRO A N 1
ATOM 781 C CA . PRO A 1 94 ? 0.138 -7.785 -14.016 1.00 96.25 94 PRO A CA 1
ATOM 782 C C . PRO A 1 94 ? -0.341 -6.490 -13.348 1.00 96.25 94 PRO A C 1
ATOM 784 O O . PRO A 1 94 ? 0.472 -5.689 -12.876 1.00 96.25 94 PRO A O 1
ATOM 787 N N . ASP A 1 95 ? -1.658 -6.278 -13.299 1.00 93.50 95 ASP A N 1
ATOM 788 C CA . ASP A 1 95 ? -2.254 -5.113 -12.623 1.00 93.50 95 ASP A CA 1
ATOM 789 C C . ASP A 1 95 ? -1.873 -5.080 -11.140 1.00 93.50 95 ASP A C 1
ATOM 791 O O . ASP A 1 95 ? -1.470 -4.041 -10.622 1.00 93.50 95 ASP A O 1
ATOM 795 N N . ASP A 1 96 ? -1.902 -6.239 -10.485 1.00 95.44 96 ASP A N 1
ATOM 796 C CA . ASP A 1 96 ? -1.527 -6.407 -9.083 1.00 95.44 96 ASP A CA 1
ATOM 797 C C . ASP A 1 96 ? -0.103 -5.908 -8.826 1.00 95.44 96 ASP A C 1
ATOM 799 O O . ASP A 1 96 ? 0.127 -5.116 -7.914 1.00 95.44 96 ASP A O 1
ATOM 803 N N . PHE A 1 97 ? 0.847 -6.292 -9.684 1.00 95.69 97 PHE A N 1
ATOM 804 C CA . PHE A 1 97 ? 2.234 -5.840 -9.590 1.00 95.69 97 PHE A CA 1
ATOM 805 C C . PHE A 1 97 ? 2.339 -4.317 -9.730 1.00 95.69 97 PHE A C 1
ATOM 807 O O . PHE A 1 97 ? 3.022 -3.662 -8.942 1.00 95.69 97 PHE A O 1
ATOM 814 N N . ARG A 1 98 ? 1.620 -3.734 -10.697 1.00 96.25 98 ARG A N 1
ATOM 815 C CA . ARG A 1 98 ? 1.579 -2.278 -10.892 1.00 96.25 98 ARG A CA 1
ATOM 816 C C . ARG A 1 98 ? 1.020 -1.566 -9.659 1.00 96.25 98 ARG A C 1
ATOM 818 O O . ARG A 1 98 ? 1.644 -0.620 -9.183 1.00 96.25 98 ARG A O 1
ATOM 825 N N . ILE A 1 99 ? -0.091 -2.051 -9.102 1.00 96.31 99 ILE A N 1
ATOM 826 C CA . ILE A 1 99 ? -0.695 -1.525 -7.867 1.00 96.31 99 ILE A CA 1
ATOM 827 C C . ILE A 1 99 ? 0.316 -1.565 -6.719 1.00 96.31 99 ILE A C 1
ATOM 829 O O . ILE A 1 99 ? 0.485 -0.576 -6.012 1.00 96.31 99 ILE A O 1
ATOM 833 N N . TRP A 1 100 ? 1.028 -2.677 -6.553 1.00 95.44 100 TRP A N 1
ATOM 834 C CA . TRP A 1 100 ? 2.008 -2.841 -5.481 1.00 95.44 100 TRP A CA 1
ATOM 835 C C . TRP A 1 100 ? 3.147 -1.831 -5.579 1.00 95.44 100 TRP A C 1
ATOM 837 O O . TRP A 1 100 ? 3.438 -1.135 -4.605 1.00 95.44 100 TRP A O 1
ATOM 847 N N . ILE A 1 101 ? 3.753 -1.694 -6.758 1.00 96.19 101 ILE A N 1
ATOM 848 C CA . ILE A 1 101 ? 4.858 -0.756 -6.969 1.00 96.19 101 ILE A CA 1
ATOM 849 C C . ILE A 1 101 ? 4.405 0.695 -6.776 1.00 96.19 101 ILE A C 1
ATOM 851 O O . ILE A 1 101 ? 5.089 1.465 -6.096 1.00 96.19 101 ILE A O 1
ATOM 855 N N . LEU A 1 102 ? 3.257 1.066 -7.350 1.00 96.38 102 LEU A N 1
ATOM 856 C CA . LEU A 1 102 ? 2.757 2.442 -7.344 1.00 96.38 102 LEU A CA 1
ATOM 85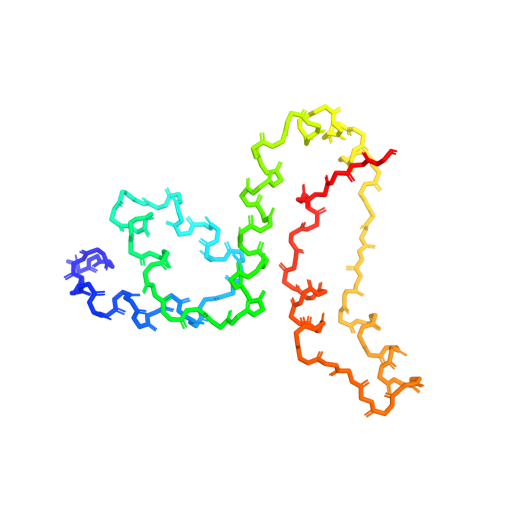7 C C . LEU A 1 102 ? 2.234 2.872 -5.967 1.00 96.38 102 LEU A C 1
ATOM 859 O O . LEU A 1 102 ? 2.473 4.002 -5.537 1.00 96.38 102 LEU A O 1
ATOM 863 N N . GLU A 1 103 ? 1.542 1.985 -5.250 1.00 96.62 103 GLU A N 1
ATOM 864 C CA . GLU A 1 103 ? 0.831 2.357 -4.025 1.00 96.62 103 GLU A CA 1
ATOM 865 C C . GLU A 1 103 ? 1.650 2.151 -2.739 1.00 96.62 103 GLU A C 1
ATOM 867 O O . GLU A 1 103 ? 1.381 2.838 -1.744 1.00 96.62 103 GLU A O 1
ATOM 872 N N . TRP A 1 104 ? 2.661 1.267 -2.727 1.00 95.94 104 TRP A N 1
ATOM 873 C CA . TRP A 1 104 ? 3.379 0.930 -1.492 1.00 95.94 104 TRP A CA 1
ATOM 874 C C . TRP A 1 104 ? 4.056 2.148 -0.829 1.00 95.94 104 TRP A C 1
ATOM 876 O O . TRP A 1 104 ? 4.838 2.866 -1.479 1.00 95.94 104 TRP A O 1
ATOM 886 N N . PRO A 1 105 ? 3.833 2.397 0.480 1.00 93.75 105 PRO A N 1
ATOM 887 C CA . PRO A 1 105 ? 4.457 3.516 1.172 1.00 93.75 105 PRO A CA 1
ATOM 888 C C . PRO A 1 105 ? 5.970 3.305 1.313 1.00 93.75 105 PRO A C 1
ATOM 890 O O . PRO A 1 105 ? 6.419 2.388 1.988 1.00 93.75 105 PRO A O 1
ATOM 893 N N . ALA A 1 106 ? 6.775 4.219 0.760 1.00 91.69 106 ALA A N 1
ATOM 894 C CA . ALA A 1 106 ? 8.244 4.125 0.782 1.00 91.69 106 ALA A CA 1
ATOM 895 C C . ALA A 1 106 ? 8.851 3.963 2.193 1.00 91.69 106 ALA A C 1
ATOM 897 O O . ALA A 1 106 ? 9.920 3.390 2.345 1.00 91.69 106 ALA A O 1
ATOM 898 N N . LYS A 1 107 ? 8.167 4.484 3.219 1.00 91.31 107 LYS A N 1
ATOM 899 C CA . LYS A 1 107 ? 8.602 4.433 4.624 1.00 91.31 107 LYS A CA 1
ATOM 900 C C . LYS A 1 107 ? 8.126 3.181 5.370 1.00 91.31 107 LYS A C 1
ATOM 902 O O . LYS A 1 107 ? 8.501 2.999 6.519 1.00 91.31 107 LYS A O 1
ATOM 907 N N . ALA A 1 108 ? 7.281 2.355 4.756 1.00 91.19 108 ALA A N 1
ATOM 908 C CA . ALA A 1 108 ? 6.789 1.107 5.331 1.00 91.19 108 ALA A CA 1
ATOM 909 C C . ALA A 1 108 ? 7.655 -0.059 4.836 1.00 91.19 108 ALA A C 1
ATOM 911 O O . ALA A 1 108 ? 7.186 -0.936 4.129 1.00 91.19 108 ALA A O 1
ATOM 912 N N . VAL A 1 109 ? 8.955 -0.033 5.125 1.00 89.06 109 VAL A N 1
ATOM 913 C CA . VAL A 1 109 ? 9.907 -1.063 4.679 1.00 89.06 109 VAL A CA 1
ATOM 914 C C . VAL A 1 109 ? 10.733 -1.505 5.879 1.00 89.06 109 VAL A C 1
ATOM 916 O O . VAL A 1 109 ? 11.085 -0.683 6.720 1.00 89.06 109 VAL A O 1
ATOM 919 N N . ILE A 1 110 ? 11.030 -2.800 5.963 1.00 85.75 110 ILE A N 1
ATOM 920 C CA . ILE A 1 110 ? 11.966 -3.350 6.944 1.00 85.75 110 ILE A CA 1
ATOM 921 C C . ILE A 1 110 ? 13.334 -3.435 6.271 1.00 85.75 110 ILE A C 1
ATOM 923 O O . ILE A 1 110 ? 13.447 -4.027 5.198 1.00 85.75 110 ILE A O 1
ATOM 927 N N . ALA A 1 111 ? 14.358 -2.836 6.878 1.00 81.44 111 ALA A N 1
ATOM 928 C CA . ALA A 1 111 ? 15.726 -3.010 6.398 1.00 81.44 111 ALA A CA 1
ATOM 929 C C . ALA A 1 111 ? 16.277 -4.379 6.827 1.00 81.44 111 ALA A C 1
ATOM 931 O O . ALA A 1 111 ? 16.009 -4.830 7.944 1.00 81.44 111 ALA A O 1
ATOM 932 N N . CYS A 1 112 ? 17.034 -5.021 5.939 1.00 64.75 112 CYS A N 1
ATOM 933 C CA . CYS A 1 112 ? 17.740 -6.271 6.215 1.00 64.75 112 CYS A CA 1
ATOM 934 C C . CYS A 1 112 ? 19.122 -5.998 6.812 1.00 64.75 112 CYS A C 1
ATOM 936 O O . CYS A 1 112 ? 19.799 -5.075 6.303 1.00 64.75 112 CYS A O 1
#

Foldseek 3Di:
DDDPVNDDLVVVLVVLQVDFLVVLLVQCVPDPSSVVSNVVHPHDPLSVVLNVLLVVLVPDPQLVVQQVVLVVPQDDDDLVVVVVVVVVVDVDDDPSVSSCSVRHDSSSDGDD

InterPro domains:
  IPR001810 F-box domain [PF12937] (5-38)
  IPR001810 F-box domain [PS50181] (1-37)
  IPR036047 F-box-like domain superfamily [SSF81383] (4-40)

Secondary structure (DSSP, 8-state):
---GGGS-HHHHHHHGGGS-HHHHHHHHHH-HHHHHHGGGS---HHHHHHHHHHHHHH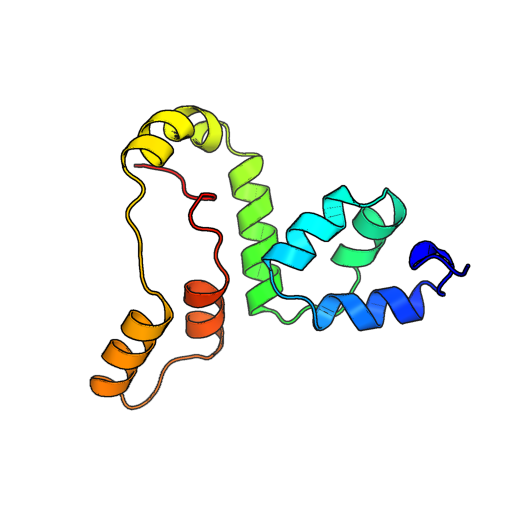H-HHHHHHHHHHHHHPPP--HHHHHHHHHTT-S---HHHHHHHHHS-TTS----

Organism: NCBI:txid1033014

Sequence (112 aa):
MTQLNDFPNEI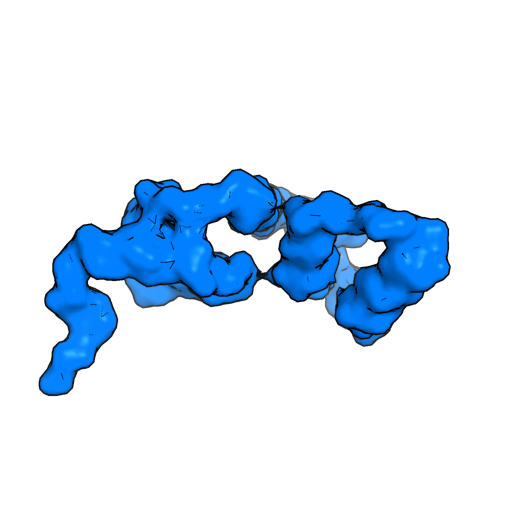LLHIFPHMPLKSLIAAYGVSKLWRHLAPLAEIIPPRRGLLDLYFNIMESPIFERTRPWLLDNLRPFNREAYIEALLAQHDYLPDDFRIWILEWPAKAVIAC

Radius of gyration: 16.66 Å; chains: 1; bounding box: 44×29×40 Å

pLDDT: mean 92.52, std 6.68, range [50.53, 97.56]